Protein AF-A0A0M4ESG2-F1 (afdb_monomer_lite)

Structure (mmCIF, N/CA/C/O backbone):
data_AF-A0A0M4ESG2-F1
#
_entry.id   AF-A0A0M4ESG2-F1
#
loop_
_atom_site.group_PDB
_atom_site.id
_atom_site.type_symbol
_atom_site.label_atom_id
_atom_site.label_alt_id
_atom_site.label_comp_id
_atom_site.label_asym_id
_atom_site.label_entity_id
_atom_site.label_seq_id
_atom_site.pdbx_PDB_ins_code
_atom_site.Cartn_x
_atom_site.Cartn_y
_atom_site.Cartn_z
_atom_site.occupancy
_atom_site.B_iso_or_equiv
_atom_site.auth_seq_id
_atom_site.auth_comp_id
_atom_site.auth_asym_id
_atom_site.auth_atom_id
_atom_site.pdbx_PDB_model_num
ATOM 1 N N . ILE A 1 1 ? 15.791 10.654 15.278 1.00 38.22 1 ILE A N 1
ATOM 2 C CA . ILE A 1 1 ? 14.903 10.135 14.204 1.00 38.22 1 ILE A CA 1
ATOM 3 C C . ILE A 1 1 ? 14.78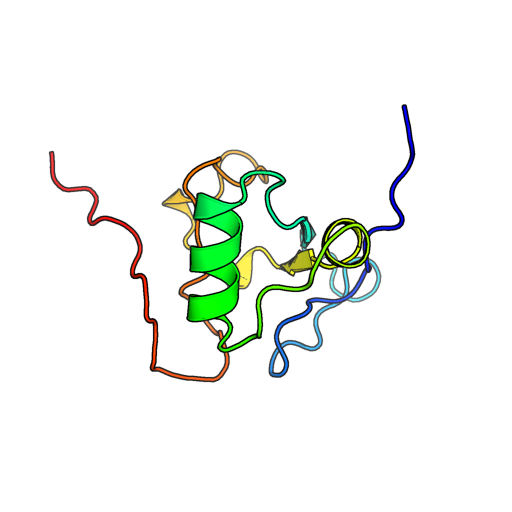4 8.626 14.420 1.00 38.22 1 ILE A C 1
ATOM 5 O O . ILE A 1 1 ? 15.783 7.936 14.260 1.00 38.22 1 ILE A O 1
ATOM 9 N N . LYS A 1 2 ? 13.644 8.116 14.912 1.00 37.34 2 LYS A N 1
ATOM 10 C CA . LYS A 1 2 ? 13.484 6.679 15.207 1.00 37.34 2 LYS A CA 1
ATOM 11 C C . LYS A 1 2 ? 13.513 5.900 13.882 1.00 37.34 2 LYS A C 1
ATOM 13 O O . LYS A 1 2 ? 12.599 6.045 13.074 1.00 37.34 2 LYS A O 1
ATOM 18 N N . LYS A 1 3 ? 14.583 5.136 13.628 1.00 41.34 3 LYS A N 1
ATOM 19 C CA . LYS A 1 3 ? 14.651 4.177 12.513 1.00 41.34 3 LYS A CA 1
ATOM 20 C C . LYS A 1 3 ? 13.642 3.068 12.815 1.00 41.34 3 LYS A C 1
ATOM 22 O O . LYS A 1 3 ? 13.893 2.229 13.667 1.00 41.34 3 LYS A O 1
ATOM 27 N N . LEU A 1 4 ? 12.473 3.131 12.190 1.00 54.91 4 LEU A N 1
ATOM 28 C CA . LEU A 1 4 ? 11.481 2.057 12.236 1.00 54.91 4 LEU A CA 1
ATOM 29 C C . LEU A 1 4 ? 11.946 0.947 11.279 1.00 54.91 4 LEU A C 1
ATOM 31 O O . LEU A 1 4 ? 12.351 1.253 10.156 1.00 54.91 4 LEU A O 1
ATOM 35 N N . ASN A 1 5 ? 11.935 -0.309 11.733 1.00 58.00 5 ASN A N 1
ATOM 36 C CA . ASN A 1 5 ? 12.375 -1.479 10.969 1.00 58.00 5 ASN A CA 1
ATOM 37 C C . ASN A 1 5 ? 11.338 -1.837 9.899 1.00 58.00 5 ASN A C 1
ATOM 39 O O . ASN A 1 5 ? 10.428 -2.625 10.133 1.00 58.00 5 ASN A O 1
ATOM 43 N N . ILE A 1 6 ? 11.483 -1.245 8.718 1.00 66.88 6 ILE A N 1
ATOM 44 C CA . ILE A 1 6 ? 10.637 -1.538 7.559 1.00 66.88 6 ILE A CA 1
ATOM 45 C C . ILE A 1 6 ? 10.908 -2.971 7.102 1.00 66.88 6 ILE A C 1
ATOM 47 O O . ILE A 1 6 ? 12.062 -3.344 6.901 1.00 66.88 6 ILE A O 1
ATOM 51 N N . ARG A 1 7 ? 9.855 -3.765 6.913 1.00 71.75 7 ARG A N 1
ATOM 52 C CA . ARG A 1 7 ? 9.937 -5.076 6.273 1.00 71.75 7 ARG A CA 1
ATOM 53 C C . ARG A 1 7 ? 10.421 -4.890 4.851 1.00 71.75 7 ARG A C 1
ATOM 55 O O . ARG A 1 7 ? 9.865 -4.115 4.081 1.00 71.75 7 ARG A O 1
ATOM 62 N N . GLU A 1 8 ? 11.421 -5.677 4.498 1.00 81.44 8 GLU A N 1
ATOM 63 C CA . GLU A 1 8 ? 11.983 -5.712 3.153 1.00 81.44 8 GLU A CA 1
ATOM 64 C C . GLU A 1 8 ? 11.164 -6.598 2.215 1.00 81.44 8 GLU A C 1
ATOM 66 O O . GLU A 1 8 ? 11.572 -6.847 1.096 1.00 81.44 8 GLU A O 1
ATOM 71 N N . THR A 1 9 ? 9.997 -7.082 2.632 1.00 85.44 9 THR A N 1
ATOM 72 C CA . THR A 1 9 ? 9.108 -7.914 1.814 1.00 85.44 9 THR A CA 1
ATOM 73 C C . THR A 1 9 ? 7.715 -7.311 1.809 1.00 85.44 9 THR A C 1
ATOM 75 O O . THR A 1 9 ? 7.255 -6.806 2.836 1.00 85.44 9 THR A O 1
ATOM 78 N N . CYS A 1 10 ? 7.051 -7.368 0.656 1.00 87.62 10 CYS A N 1
ATOM 79 C CA . CYS A 1 10 ? 5.684 -6.890 0.519 1.00 87.62 10 CYS A CA 1
ATOM 80 C C . CYS A 1 10 ? 4.741 -7.618 1.496 1.00 87.62 10 CYS A C 1
ATOM 82 O O . CYS A 1 10 ? 4.831 -8.830 1.672 1.00 87.62 10 CYS A O 1
ATOM 84 N N . CYS A 1 11 ? 3.830 -6.886 2.145 1.00 84.19 11 CYS A N 1
ATOM 85 C CA . CYS A 1 11 ? 2.863 -7.469 3.080 1.00 84.19 11 CYS A CA 1
ATOM 86 C C . CYS A 1 11 ? 1.644 -8.119 2.396 1.00 84.19 11 CYS A C 1
ATOM 88 O O . CYS A 1 11 ? 0.848 -8.780 3.070 1.00 84.19 11 CYS A O 1
ATOM 90 N N . VAL A 1 12 ? 1.500 -7.946 1.080 1.00 84.88 12 VAL A N 1
ATOM 91 C CA . VAL A 1 12 ? 0.440 -8.552 0.267 1.00 84.88 12 VAL A CA 1
ATOM 92 C C . VAL A 1 12 ? 0.685 -10.059 0.184 1.00 84.88 12 VAL A C 1
ATOM 94 O O . VAL A 1 12 ? 1.760 -10.487 -0.222 1.00 84.88 12 VAL A O 1
ATOM 97 N N . ALA A 1 13 ? -0.307 -10.876 0.547 1.00 78.00 13 ALA A N 1
ATOM 98 C CA . ALA A 1 13 ? -0.139 -12.330 0.661 1.00 78.00 13 ALA A CA 1
ATOM 99 C C . ALA A 1 13 ? 0.269 -13.003 -0.662 1.00 78.00 13 ALA A C 1
ATOM 101 O O . ALA A 1 13 ? 1.057 -13.950 -0.666 1.00 78.00 13 ALA A O 1
ATOM 102 N N . VAL A 1 14 ? -0.226 -12.484 -1.788 1.00 81.69 14 VAL A N 1
ATOM 103 C CA . VAL A 1 14 ? 0.125 -12.976 -3.128 1.00 81.69 14 VAL A CA 1
ATOM 104 C C . VAL A 1 14 ? 1.451 -12.425 -3.652 1.00 81.69 14 VAL A C 1
ATOM 106 O O . VAL A 1 14 ? 1.983 -12.932 -4.638 1.00 81.69 14 VAL A O 1
ATOM 109 N N . CYS A 1 15 ? 2.018 -11.408 -2.999 1.00 84.12 15 CYS A N 1
ATOM 110 C CA . CYS A 1 15 ? 3.240 -10.761 -3.446 1.00 84.12 15 CYS A CA 1
ATOM 111 C C . CYS A 1 15 ? 4.432 -11.207 -2.605 1.00 84.12 15 CYS A C 1
ATOM 113 O O . CYS A 1 15 ? 4.583 -10.844 -1.443 1.00 84.12 15 CYS A O 1
ATOM 115 N N . LYS A 1 16 ? 5.338 -11.959 -3.229 1.00 82.56 16 LYS A N 1
ATOM 116 C CA . LYS A 1 16 ? 6.586 -12.417 -2.597 1.00 82.56 16 LYS A CA 1
ATOM 117 C C . LYS A 1 16 ? 7.785 -11.519 -2.907 1.00 82.56 16 LYS A C 1
ATOM 119 O O . LYS A 1 16 ? 8.921 -11.935 -2.693 1.00 82.56 16 LYS A O 1
ATOM 124 N N . ARG A 1 17 ? 7.543 -10.312 -3.433 1.00 86.25 17 ARG A N 1
ATOM 125 C CA . ARG A 1 17 ? 8.615 -9.384 -3.807 1.00 86.25 17 ARG A CA 1
ATOM 126 C C . ARG A 1 17 ? 9.329 -8.846 -2.583 1.00 86.25 17 ARG A C 1
ATOM 128 O O . ARG A 1 17 ? 8.691 -8.447 -1.602 1.00 86.25 17 ARG A O 1
ATOM 135 N N . ASN A 1 18 ? 10.649 -8.785 -2.685 1.00 85.62 18 ASN A N 1
ATOM 136 C CA . ASN A 1 18 ? 11.517 -8.259 -1.648 1.00 85.62 18 ASN A CA 1
ATOM 137 C C . ASN A 1 18 ? 12.377 -7.103 -2.193 1.00 85.62 18 ASN A C 1
ATOM 139 O O . ASN A 1 18 ? 12.785 -7.110 -3.350 1.00 85.62 18 ASN A O 1
ATOM 143 N N . ARG A 1 19 ? 12.626 -6.081 -1.370 1.00 83.94 19 ARG A N 1
ATOM 144 C CA . ARG A 1 19 ? 13.441 -4.912 -1.727 1.00 83.94 19 ARG A CA 1
ATOM 145 C C . ARG A 1 19 ? 14.876 -5.291 -2.080 1.00 83.94 19 ARG A C 1
ATOM 147 O O . ARG A 1 19 ? 15.436 -4.683 -2.981 1.00 83.94 19 ARG A O 1
ATOM 154 N N . ASP A 1 20 ? 15.462 -6.246 -1.372 1.00 83.44 20 ASP A N 1
ATOM 155 C CA . ASP A 1 20 ? 16.846 -6.668 -1.592 1.00 83.44 20 ASP A CA 1
ATOM 156 C C . ASP A 1 20 ? 16.947 -7.611 -2.799 1.00 83.44 20 ASP A C 1
ATOM 158 O O . ASP A 1 20 ? 17.734 -7.385 -3.712 1.00 83.44 20 ASP A O 1
ATOM 162 N N . ARG A 1 21 ? 16.053 -8.606 -2.862 1.00 86.81 21 ARG A N 1
ATOM 163 C CA . ARG A 1 21 ? 16.033 -9.623 -3.925 1.00 86.81 21 ARG A CA 1
ATOM 164 C C . ARG A 1 21 ? 15.549 -9.095 -5.280 1.00 86.81 21 ARG A C 1
ATOM 166 O O . ARG A 1 21 ? 16.102 -9.466 -6.308 1.00 86.81 21 ARG A O 1
ATOM 173 N N . ASP A 1 22 ? 14.472 -8.313 -5.291 1.00 86.00 22 ASP A N 1
ATOM 174 C CA . ASP A 1 22 ? 13.767 -7.890 -6.511 1.00 86.00 22 ASP A CA 1
ATOM 175 C C . ASP A 1 22 ? 13.955 -6.394 -6.807 1.00 86.00 22 ASP A C 1
ATOM 177 O O . ASP A 1 22 ? 13.332 -5.870 -7.728 1.00 86.00 22 ASP A O 1
ATOM 181 N N . HIS A 1 23 ? 14.758 -5.680 -6.006 1.00 83.88 23 HIS A N 1
ATOM 182 C CA . HIS A 1 23 ? 14.930 -4.223 -6.093 1.00 83.88 23 HIS A CA 1
ATOM 183 C C . HIS A 1 23 ? 13.605 -3.437 -6.093 1.00 83.88 23 HIS A C 1
ATOM 185 O O . HIS A 1 23 ? 13.527 -2.324 -6.613 1.00 83.88 23 HIS A O 1
ATOM 191 N N . ALA A 1 24 ? 12.555 -4.007 -5.494 1.00 86.12 24 ALA A N 1
ATOM 192 C CA . ALA A 1 24 ? 11.230 -3.404 -5.463 1.00 86.12 24 ALA A CA 1
ATOM 193 C C . ALA A 1 24 ? 11.198 -2.188 -4.523 1.00 86.12 24 ALA A C 1
ATOM 195 O O . ALA A 1 24 ? 11.659 -2.272 -3.377 1.00 86.12 24 ALA A O 1
ATOM 196 N N . ASN A 1 25 ? 10.592 -1.073 -4.952 1.00 86.94 25 ASN A N 1
ATOM 197 C CA . ASN A 1 25 ? 10.349 0.044 -4.042 1.00 86.94 25 ASN A CA 1
ATOM 198 C C . ASN A 1 25 ? 9.201 -0.312 -3.104 1.00 86.94 25 ASN A C 1
ATOM 200 O O . ASN A 1 25 ? 8.051 -0.450 -3.516 1.00 86.94 25 ASN A O 1
ATOM 204 N N . LEU A 1 26 ? 9.531 -0.479 -1.826 1.00 86.12 26 LEU A N 1
ATOM 205 C CA . LEU A 1 26 ? 8.570 -0.736 -0.766 1.00 86.12 26 LEU A CA 1
ATOM 206 C C . LEU A 1 26 ? 8.173 0.575 -0.091 1.00 86.12 26 LEU A C 1
ATOM 208 O O . LEU A 1 26 ? 9.009 1.317 0.428 1.00 86.12 26 LEU A O 1
ATOM 212 N N . HIS A 1 27 ? 6.874 0.830 -0.056 1.00 85.88 27 HIS A N 1
ATOM 213 C CA . HIS A 1 27 ? 6.265 1.963 0.611 1.00 85.88 27 HIS A CA 1
ATOM 214 C C . HIS A 1 27 ? 5.647 1.517 1.927 1.00 85.88 27 HIS A C 1
ATOM 216 O O . HIS A 1 27 ? 4.883 0.554 1.988 1.00 85.88 27 HIS A O 1
ATOM 222 N N . ARG A 1 28 ? 5.990 2.231 2.997 1.00 83.69 28 ARG A N 1
ATOM 223 C CA . ARG A 1 28 ? 5.390 2.014 4.313 1.00 83.69 28 ARG A CA 1
ATOM 224 C C . ARG A 1 28 ? 3.917 2.372 4.307 1.00 83.69 28 ARG A C 1
ATOM 226 O O . ARG A 1 28 ? 3.496 3.264 3.569 1.00 83.69 28 ARG A O 1
ATOM 233 N N . LEU A 1 29 ? 3.190 1.755 5.231 1.00 80.94 29 LEU A N 1
ATOM 234 C CA . LEU A 1 29 ? 1.846 2.204 5.545 1.00 80.94 29 LEU A CA 1
ATOM 235 C C . LEU A 1 29 ? 1.851 3.649 6.069 1.00 80.94 29 LEU A C 1
ATOM 237 O O . LEU A 1 29 ? 2.793 4.080 6.747 1.00 80.94 29 LEU A O 1
ATOM 241 N N . PRO A 1 30 ? 0.802 4.414 5.742 1.00 78.81 30 PRO A N 1
ATOM 242 C CA . PRO A 1 30 ? 0.651 5.781 6.205 1.00 78.81 30 PRO A CA 1
ATOM 243 C C . PRO A 1 30 ? 0.426 5.826 7.719 1.00 78.81 30 PRO A C 1
ATOM 245 O O . PRO A 1 30 ? -0.313 5.021 8.277 1.00 78.81 30 PRO A O 1
ATOM 248 N N . SER A 1 31 ? 0.979 6.845 8.379 1.00 75.44 31 SER A N 1
ATOM 249 C CA . SER A 1 31 ? 0.673 7.140 9.790 1.00 75.44 31 SER A CA 1
ATOM 250 C C . SER A 1 31 ? -0.753 7.675 9.993 1.00 75.44 31 SER A C 1
ATOM 252 O O . SER A 1 31 ? -1.220 7.783 11.123 1.00 75.44 31 SER A O 1
ATOM 254 N N . ASN A 1 32 ? -1.433 8.058 8.908 1.00 81.19 32 ASN A N 1
ATOM 255 C CA . ASN A 1 32 ? -2.801 8.560 8.936 1.00 81.19 32 ASN A CA 1
ATOM 256 C C . ASN A 1 32 ? -3.776 7.394 9.097 1.00 81.19 32 ASN A C 1
ATOM 258 O O . ASN A 1 32 ? -3.999 6.658 8.137 1.00 81.19 32 ASN A O 1
ATOM 262 N N . LEU A 1 33 ? -4.408 7.290 10.267 1.00 82.81 33 LEU A N 1
ATOM 263 C CA . LEU A 1 33 ? -5.467 6.318 10.571 1.00 82.81 33 LEU A CA 1
ATOM 264 C C . LEU A 1 33 ? -6.526 6.187 9.458 1.00 82.81 33 LEU A C 1
ATOM 266 O O . LEU A 1 33 ? -6.765 5.068 9.017 1.00 82.81 33 LEU A O 1
ATOM 270 N N . PRO A 1 34 ? -7.094 7.280 8.908 1.00 84.12 34 PRO A N 1
ATOM 271 C CA . PRO A 1 34 ? -8.097 7.170 7.847 1.00 84.12 34 PRO A CA 1
ATOM 272 C C . PRO A 1 34 ? -7.570 6.511 6.567 1.00 84.12 34 PRO A C 1
ATOM 274 O O . PRO A 1 34 ? -8.271 5.725 5.937 1.00 84.12 34 PRO A O 1
ATOM 277 N N . LEU A 1 35 ? -6.334 6.826 6.162 1.00 83.94 35 LEU A N 1
ATOM 278 C CA . LEU A 1 35 ? -5.736 6.240 4.958 1.00 83.94 35 LEU A CA 1
ATOM 279 C C . LEU A 1 35 ? -5.326 4.791 5.208 1.00 83.94 35 LEU A C 1
ATOM 281 O O . LEU A 1 35 ? -5.524 3.929 4.361 1.00 83.94 35 LEU A O 1
ATOM 285 N N . LEU A 1 36 ? -4.794 4.528 6.395 1.00 84.06 36 LEU A N 1
ATOM 286 C CA . LEU A 1 36 ? -4.443 3.201 6.857 1.00 84.06 36 LEU A CA 1
ATOM 287 C C . LEU A 1 36 ? -5.655 2.261 6.849 1.00 84.06 36 LEU A C 1
ATOM 289 O O . LEU A 1 36 ? -5.533 1.133 6.379 1.00 84.06 36 LEU A O 1
ATOM 293 N N . THR A 1 37 ? -6.819 2.720 7.315 1.00 85.44 37 THR A N 1
ATOM 294 C CA . THR A 1 37 ? -8.066 1.947 7.252 1.00 85.44 37 THR A CA 1
ATOM 295 C C . T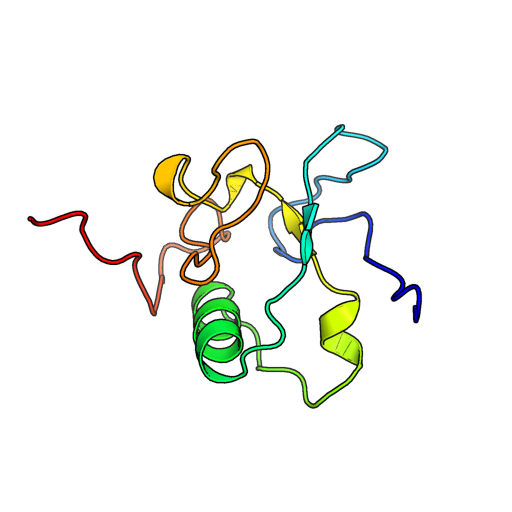HR A 1 37 ? -8.416 1.589 5.813 1.00 85.44 37 THR A C 1
ATOM 297 O O . THR A 1 37 ? -8.727 0.432 5.546 1.00 85.44 37 THR A O 1
ATOM 300 N N . LYS A 1 38 ? -8.279 2.534 4.870 1.00 86.94 38 LYS A N 1
ATOM 301 C CA . LYS A 1 38 ? -8.494 2.260 3.439 1.00 86.94 38 LYS A CA 1
ATOM 302 C C . LYS A 1 38 ? -7.513 1.221 2.901 1.00 86.94 38 LYS A C 1
ATOM 304 O O . LYS A 1 38 ? -7.925 0.312 2.195 1.00 86.94 38 LYS A O 1
ATOM 309 N N . TRP A 1 39 ? -6.232 1.318 3.262 1.00 87.25 39 TRP A N 1
ATOM 310 C CA . TRP A 1 39 ? -5.228 0.324 2.867 1.00 87.25 39 TRP A CA 1
ATOM 311 C C . TRP A 1 39 ? -5.562 -1.056 3.411 1.00 87.25 39 TRP A C 1
ATOM 313 O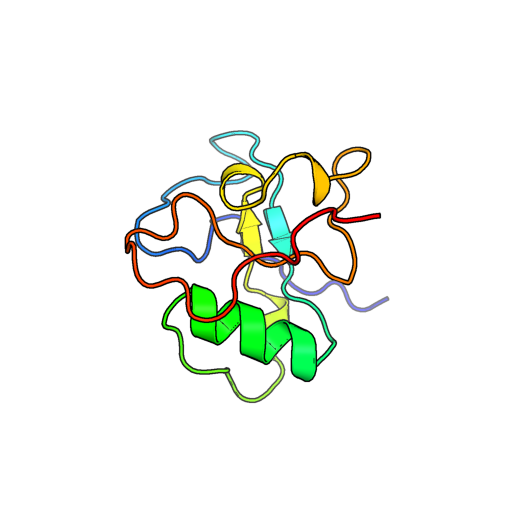 O . TRP A 1 39 ? -5.516 -2.025 2.669 1.00 87.25 39 TRP A O 1
ATOM 323 N N . CYS A 1 40 ? -5.894 -1.149 4.696 1.00 86.06 40 CYS A N 1
ATOM 324 C CA . CYS A 1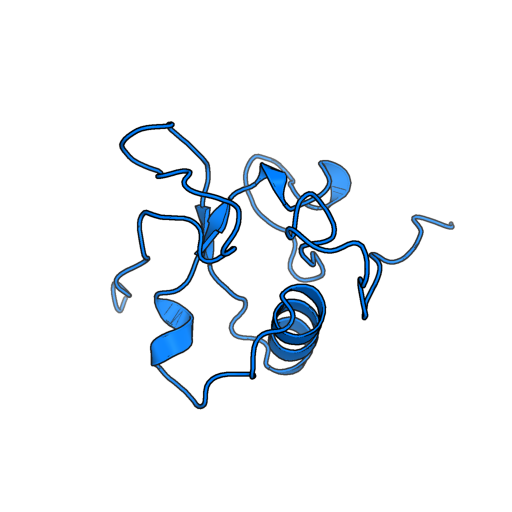 40 ? -6.218 -2.418 5.334 1.00 86.06 40 CYS A CA 1
ATOM 325 C C . CYS A 1 40 ? -7.467 -3.042 4.710 1.00 86.06 40 CYS A C 1
ATOM 327 O O . CYS A 1 40 ? -7.434 -4.218 4.366 1.00 86.06 40 CYS A O 1
ATOM 329 N N . ALA A 1 41 ? -8.510 -2.249 4.467 1.00 86.62 41 ALA A N 1
ATOM 330 C CA . ALA A 1 41 ? -9.701 -2.705 3.764 1.00 86.62 41 ALA A CA 1
ATOM 331 C C . ALA A 1 41 ? -9.385 -3.191 2.339 1.00 86.62 41 ALA A C 1
ATOM 333 O O . ALA A 1 41 ? -9.820 -4.274 1.964 1.00 86.62 41 ALA A O 1
ATOM 334 N N . ASN A 1 42 ? -8.553 -2.463 1.586 1.00 86.06 42 ASN A N 1
ATOM 335 C CA . ASN A 1 42 ? -8.108 -2.890 0.256 1.00 86.06 42 ASN A CA 1
ATOM 336 C C . ASN A 1 42 ? -7.215 -4.125 0.276 1.00 86.06 42 ASN A C 1
ATOM 338 O O . ASN A 1 42 ? -7.129 -4.803 -0.726 1.00 86.06 42 ASN A O 1
ATOM 342 N N . LEU A 1 43 ? -6.513 -4.400 1.369 1.00 82.25 43 LEU A N 1
ATOM 343 C CA . LEU A 1 43 ? -5.673 -5.591 1.515 1.00 82.25 43 LEU A CA 1
ATOM 344 C C . LEU A 1 43 ? -6.433 -6.754 2.162 1.00 82.25 43 LEU A C 1
ATOM 346 O O . LEU A 1 43 ? -5.806 -7.760 2.498 1.00 82.25 43 LEU A O 1
ATOM 350 N N . GLN A 1 44 ? -7.729 -6.566 2.448 1.00 82.12 44 GLN A N 1
ATOM 351 C CA . GLN A 1 44 ? -8.552 -7.444 3.282 1.00 82.12 44 GLN A CA 1
ATOM 352 C C . GLN A 1 44 ? -7.849 -7.851 4.588 1.00 82.12 44 GLN A C 1
ATOM 354 O O . GLN A 1 44 ? -7.933 -8.981 5.071 1.00 82.12 44 GLN A O 1
ATOM 359 N N . ARG A 1 45 ? -7.118 -6.904 5.177 1.00 77.50 45 ARG A N 1
ATOM 360 C CA . ARG A 1 45 ? -6.430 -7.061 6.454 1.00 77.50 45 ARG A CA 1
ATOM 361 C C . ARG A 1 45 ? -7.173 -6.312 7.548 1.00 77.50 45 ARG A C 1
ATOM 363 O O . ARG A 1 45 ? -7.712 -5.230 7.335 1.00 77.50 45 ARG A O 1
ATOM 370 N N . ALA A 1 46 ? -7.133 -6.862 8.756 1.00 74.44 46 ALA A N 1
ATOM 371 C CA . ALA A 1 46 ? -7.536 -6.124 9.944 1.00 74.44 46 ALA A CA 1
ATOM 372 C C . ALA A 1 46 ? -6.577 -4.946 10.157 1.00 74.44 46 ALA A C 1
ATOM 374 O O . ALA A 1 46 ? -5.368 -5.133 10.019 1.00 74.44 46 ALA A O 1
ATOM 375 N N . VAL A 1 47 ? -7.109 -3.767 10.501 1.00 72.44 47 VAL A N 1
ATOM 376 C CA . VAL A 1 47 ? -6.307 -2.601 10.905 1.00 72.44 47 VAL A CA 1
ATOM 377 C C . VAL A 1 47 ? -5.566 -2.969 12.191 1.00 72.44 47 VAL A C 1
ATOM 379 O O . VAL A 1 47 ? -6.218 -3.160 13.214 1.00 72.44 47 VAL A O 1
ATOM 382 N N . PRO A 1 48 ? -4.229 -3.115 12.178 1.00 66.50 48 PRO A N 1
ATOM 383 C CA . PRO A 1 48 ? -3.502 -3.454 13.392 1.00 66.50 48 PRO A CA 1
ATOM 384 C C . PRO A 1 48 ? -3.511 -2.284 14.380 1.00 66.50 48 PRO A C 1
ATOM 386 O O . PRO A 1 48 ? -3.234 -1.146 14.003 1.00 66.50 48 PRO A O 1
ATOM 389 N N . ASP A 1 49 ? -3.731 -2.568 15.661 1.00 59.41 49 ASP A N 1
ATOM 390 C CA . ASP A 1 49 ? -3.591 -1.573 16.722 1.00 59.41 49 ASP A CA 1
ATOM 391 C C . ASP A 1 49 ? -2.104 -1.245 16.975 1.00 59.41 49 ASP A C 1
ATOM 393 O O . ASP A 1 49 ? -1.340 -2.026 17.552 1.00 59.41 49 ASP A O 1
ATOM 397 N N . GLY A 1 50 ? -1.664 -0.061 16.539 1.00 60.16 50 GLY A N 1
ATOM 398 C CA . GLY A 1 50 ? -0.417 0.564 16.992 1.00 60.16 50 GLY A CA 1
ATOM 399 C C . GLY A 1 50 ? 0.864 0.238 16.205 1.00 60.16 50 GLY A C 1
ATOM 400 O O . GLY A 1 50 ? 0.896 0.222 14.976 1.00 60.16 50 GLY A O 1
ATOM 401 N N . ILE A 1 51 ? 1.976 0.064 16.938 1.00 55.31 51 ILE A N 1
ATOM 402 C CA . ILE A 1 51 ? 3.371 0.164 16.445 1.00 55.31 51 ILE A CA 1
ATOM 403 C C . ILE A 1 51 ? 3.722 -0.870 15.352 1.00 55.31 51 ILE A C 1
ATOM 405 O O . ILE A 1 51 ? 4.639 -0.648 14.561 1.00 55.31 51 ILE A O 1
ATOM 409 N N . LYS A 1 52 ? 2.981 -1.983 15.264 1.00 56.47 52 LYS A N 1
ATOM 410 C CA . LYS A 1 52 ? 3.269 -3.092 14.336 1.00 56.47 52 LYS A CA 1
ATOM 411 C C . LYS A 1 52 ? 3.129 -2.708 12.856 1.00 56.47 52 LYS A C 1
ATOM 413 O O . LYS A 1 52 ? 3.810 -3.293 12.020 1.00 56.47 52 LYS A O 1
ATOM 418 N N . LEU A 1 53 ? 2.318 -1.697 12.541 1.00 60.69 53 LEU A N 1
ATOM 419 C CA . LEU A 1 53 ? 2.106 -1.203 11.175 1.00 60.69 53 LEU A CA 1
ATOM 420 C C . LEU A 1 53 ? 3.282 -0.452 10.577 1.00 60.69 53 LEU A C 1
ATOM 422 O O . LEU A 1 53 ? 3.476 -0.484 9.365 1.00 60.69 53 LEU A O 1
ATOM 426 N N . PHE A 1 54 ? 4.075 0.220 11.410 1.00 61.09 54 PHE A N 1
ATOM 427 C CA . PHE A 1 54 ? 5.212 1.000 10.923 1.00 61.09 54 PHE A CA 1
ATOM 428 C C . PHE A 1 54 ? 6.290 0.135 10.261 1.00 61.09 54 PHE A C 1
ATOM 430 O O . PHE A 1 54 ? 7.160 0.669 9.566 1.00 61.09 54 PHE A O 1
ATOM 437 N N . ASN A 1 55 ? 6.219 -1.179 10.479 1.00 69.00 55 ASN A N 1
ATOM 438 C CA . ASN A 1 55 ? 7.128 -2.149 9.905 1.00 69.00 55 ASN A CA 1
ATOM 439 C C . ASN A 1 55 ? 6.569 -2.792 8.631 1.00 69.00 55 ASN A C 1
ATOM 441 O O . ASN A 1 55 ? 7.355 -3.298 7.845 1.00 69.00 55 ASN A O 1
ATOM 445 N N . ASP A 1 56 ? 5.260 -2.797 8.379 1.00 80.94 56 ASP A N 1
ATOM 446 C CA . ASP A 1 56 ? 4.734 -3.385 7.144 1.00 80.94 56 ASP A CA 1
ATOM 447 C C . ASP A 1 56 ? 4.974 -2.440 5.946 1.00 80.94 56 ASP A C 1
ATOM 449 O O . ASP A 1 56 ? 5.018 -1.210 6.073 1.00 80.94 56 ASP A O 1
ATOM 453 N N . ALA A 1 57 ? 5.172 -3.024 4.763 1.00 84.88 57 ALA A N 1
ATOM 454 C CA . ALA A 1 57 ? 5.438 -2.276 3.542 1.00 84.88 57 ALA A CA 1
ATOM 455 C C . ALA A 1 57 ? 4.830 -2.962 2.315 1.00 84.88 57 ALA A C 1
ATOM 457 O O . ALA A 1 57 ? 4.681 -4.183 2.273 1.00 84.88 57 ALA A O 1
ATOM 458 N N . ILE A 1 58 ? 4.484 -2.169 1.306 1.00 87.00 58 ILE A N 1
ATOM 459 C CA . ILE A 1 58 ? 3.847 -2.618 0.066 1.00 87.00 58 ILE A CA 1
ATOM 460 C C . ILE A 1 58 ? 4.696 -2.174 -1.109 1.00 87.00 58 ILE A C 1
ATOM 462 O O . ILE A 1 58 ? 5.156 -1.037 -1.137 1.00 87.00 58 ILE A O 1
ATOM 466 N N . CYS A 1 59 ? 4.920 -3.063 -2.074 1.00 89.25 59 CYS A N 1
ATOM 467 C CA . CYS A 1 59 ? 5.700 -2.705 -3.251 1.00 89.25 59 CYS A CA 1
ATOM 468 C C . CYS A 1 59 ? 4.913 -1.827 -4.226 1.00 89.25 59 CYS A C 1
ATOM 470 O O . CYS A 1 59 ? 3.690 -1.909 -4.314 1.00 89.25 59 CYS A O 1
ATOM 472 N N . GLU A 1 60 ? 5.640 -0.997 -4.966 1.00 88.50 60 GLU A N 1
ATOM 473 C CA . GLU A 1 60 ? 5.096 -0.029 -5.920 1.00 88.50 60 GLU A CA 1
ATOM 474 C C . GLU A 1 60 ? 4.126 -0.641 -6.942 1.00 88.50 60 GLU A C 1
ATOM 476 O O . GLU A 1 60 ? 3.165 0.008 -7.321 1.00 88.50 60 GLU A O 1
ATOM 481 N N . VAL A 1 61 ? 4.275 -1.918 -7.307 1.00 88.19 61 VAL A N 1
ATOM 482 C CA . VAL A 1 61 ? 3.376 -2.575 -8.277 1.00 88.19 61 VAL A CA 1
ATOM 483 C C . VAL A 1 61 ? 1.941 -2.786 -7.806 1.00 88.19 61 VAL A C 1
ATOM 485 O O . VAL A 1 61 ? 1.089 -3.134 -8.618 1.00 88.19 61 VAL A O 1
ATOM 488 N N . HIS A 1 62 ? 1.661 -2.591 -6.518 1.00 88.44 62 HIS A N 1
ATOM 489 C CA . HIS A 1 62 ? 0.286 -2.595 -6.014 1.00 88.44 62 HIS A CA 1
ATOM 490 C C . HIS A 1 62 ? -0.396 -1.232 -6.112 1.00 88.44 62 HIS A C 1
ATOM 492 O O . HIS A 1 62 ? -1.582 -1.102 -5.803 1.00 88.44 62 HIS A O 1
ATOM 498 N N . PHE A 1 63 ? 0.348 -0.216 -6.531 1.00 87.94 63 PHE A N 1
ATOM 499 C CA . PHE A 1 63 ? -0.139 1.133 -6.725 1.00 87.94 63 PHE A CA 1
ATOM 500 C C . PHE A 1 63 ? -0.141 1.459 -8.210 1.00 87.94 63 PHE A C 1
ATOM 502 O O . PHE A 1 63 ? 0.707 1.001 -8.972 1.00 87.94 63 PHE A O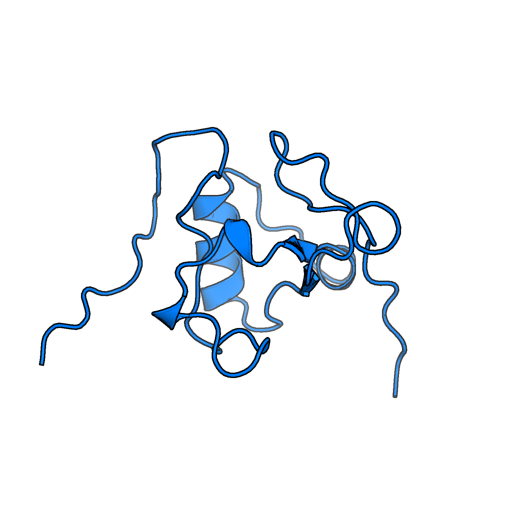 1
ATOM 509 N N . GLU A 1 64 ? -1.100 2.277 -8.621 1.00 85.12 64 GLU A N 1
ATOM 510 C CA . GLU A 1 64 ? -1.055 2.865 -9.951 1.00 85.12 64 GLU A CA 1
ATOM 511 C C . GLU A 1 64 ? 0.084 3.889 -10.052 1.00 85.12 64 GLU A C 1
ATOM 513 O O . GLU A 1 64 ? 0.427 4.555 -9.073 1.00 85.12 64 GLU A O 1
ATOM 518 N N . ASP A 1 65 ? 0.626 4.080 -11.254 1.00 82.88 65 ASP A N 1
ATOM 519 C CA . ASP A 1 65 ? 1.727 5.021 -11.506 1.00 82.88 65 ASP A CA 1
ATOM 520 C C . ASP A 1 65 ? 1.377 6.458 -11.069 1.00 82.88 65 ASP A C 1
ATOM 522 O O . ASP A 1 65 ? 2.188 7.166 -10.480 1.00 82.88 65 ASP A O 1
ATOM 526 N N . ARG A 1 66 ? 0.100 6.852 -11.190 1.00 83.25 66 ARG A N 1
ATOM 527 C CA . ARG A 1 66 ? -0.411 8.149 -10.703 1.00 83.25 66 ARG A CA 1
ATOM 528 C C . ARG A 1 66 ? -0.260 8.365 -9.196 1.00 83.25 66 ARG A C 1
ATOM 530 O O . ARG A 1 66 ? -0.216 9.504 -8.735 1.00 83.25 66 ARG A O 1
ATOM 537 N N . CYS A 1 67 ? -0.212 7.287 -8.422 1.00 85.75 67 CYS A N 1
ATOM 538 C CA . CYS A 1 67 ? 0.019 7.332 -6.984 1.00 85.75 67 CYS A CA 1
ATOM 539 C C . CYS A 1 67 ? 1.507 7.424 -6.631 1.00 85.75 67 CYS A C 1
ATOM 541 O O . CYS A 1 67 ? 1.842 7.717 -5.481 1.00 85.75 67 CYS A O 1
ATOM 543 N N . LEU A 1 68 ? 2.387 7.160 -7.596 1.00 85.62 68 LEU A N 1
ATOM 544 C CA . LEU A 1 68 ? 3.831 7.068 -7.448 1.00 85.62 68 LEU A CA 1
ATOM 545 C C . LEU A 1 68 ? 4.499 8.236 -8.177 1.00 85.62 68 LEU A C 1
ATOM 547 O O . LEU A 1 68 ? 4.855 8.163 -9.346 1.00 85.62 68 LEU A O 1
ATOM 551 N N . ARG A 1 69 ? 4.758 9.330 -7.463 1.00 82.62 69 ARG A N 1
ATOM 552 C CA . ARG A 1 69 ? 5.489 10.473 -8.021 1.00 82.62 69 ARG A CA 1
ATOM 553 C C . ARG A 1 69 ? 6.965 10.372 -7.653 1.00 82.62 69 ARG A C 1
ATOM 555 O O . ARG A 1 69 ? 7.318 10.491 -6.482 1.00 82.62 69 ARG A O 1
ATOM 562 N N . ASN A 1 70 ? 7.854 10.186 -8.632 1.00 80.44 70 ASN A N 1
ATOM 563 C CA . ASN A 1 70 ? 9.309 10.088 -8.411 1.00 80.44 70 ASN A CA 1
ATOM 564 C C . ASN A 1 70 ? 9.704 9.019 -7.370 1.00 80.44 70 ASN A C 1
ATOM 566 O O . ASN A 1 70 ? 10.478 9.299 -6.452 1.00 80.44 70 ASN A O 1
ATOM 570 N N . LYS A 1 71 ? 9.144 7.803 -7.470 1.00 75.12 71 LYS A N 1
ATOM 571 C CA . LYS A 1 71 ? 9.347 6.715 -6.487 1.00 75.12 71 LYS A CA 1
ATOM 572 C C . LYS A 1 71 ? 8.927 7.086 -5.057 1.00 75.12 71 LYS A C 1
ATOM 574 O O . LYS A 1 71 ? 9.400 6.495 -4.086 1.00 75.12 71 LYS A O 1
ATOM 579 N N . ARG A 1 72 ? 8.058 8.087 -4.893 1.00 80.38 72 ARG A N 1
ATOM 580 C CA . ARG A 1 72 ? 7.417 8.428 -3.622 1.00 80.38 72 ARG A CA 1
ATOM 581 C C . ARG A 1 72 ? 5.923 8.246 -3.766 1.00 80.38 72 ARG A C 1
ATOM 583 O O . ARG A 1 72 ? 5.311 8.728 -4.713 1.00 80.38 72 ARG A O 1
ATOM 590 N N . LEU A 1 73 ? 5.358 7.560 -2.788 1.00 83.44 73 LEU A N 1
ATOM 591 C CA . LEU A 1 73 ? 3.936 7.325 -2.733 1.00 83.44 73 LEU A CA 1
ATOM 592 C C . LEU A 1 73 ? 3.210 8.561 -2.200 1.00 83.44 73 LEU A C 1
ATOM 594 O O . LEU A 1 73 ? 3.616 9.146 -1.190 1.00 83.44 73 LEU A O 1
ATOM 598 N N . GLU A 1 74 ? 2.143 8.946 -2.885 1.00 84.31 74 GLU A N 1
ATOM 599 C CA . GLU A 1 74 ? 1.296 10.064 -2.497 1.00 84.31 74 GLU A CA 1
ATOM 600 C C . GLU A 1 74 ? 0.529 9.788 -1.196 1.00 84.31 74 GLU A C 1
ATOM 602 O O . GLU A 1 74 ? 0.146 8.665 -0.875 1.00 84.31 74 GLU A O 1
ATOM 607 N N . LYS A 1 75 ? 0.238 10.853 -0.444 1.00 77.50 75 LYS A N 1
ATOM 608 C CA . LYS A 1 75 ? -0.466 10.781 0.855 1.00 77.50 75 LYS A CA 1
ATOM 609 C C . LYS A 1 75 ? -1.939 10.356 0.766 1.00 77.50 75 LYS A C 1
ATOM 611 O O . LYS A 1 75 ? -2.588 10.218 1.797 1.00 77.50 75 LYS A O 1
ATOM 616 N N . TRP A 1 76 ? -2.472 10.225 -0.443 1.00 82.88 76 TRP A N 1
ATOM 617 C CA . TRP A 1 76 ? -3.830 9.768 -0.751 1.00 82.88 76 TRP A CA 1
ATOM 618 C C . TRP A 1 76 ? -3.827 8.446 -1.525 1.00 82.88 76 TRP A C 1
ATOM 620 O O . TRP A 1 76 ? -4.892 7.894 -1.787 1.00 82.88 76 TRP A O 1
ATOM 630 N N . ALA A 1 77 ? -2.646 7.941 -1.885 1.00 86.12 77 ALA A N 1
ATOM 631 C CA . ALA A 1 77 ? -2.515 6.689 -2.596 1.00 86.12 77 ALA A CA 1
ATOM 632 C C . ALA A 1 77 ? -3.029 5.534 -1.743 1.00 86.12 77 ALA A C 1
ATOM 634 O O . ALA A 1 77 ? -2.770 5.477 -0.539 1.00 86.12 77 ALA A O 1
ATOM 635 N N . VAL A 1 78 ? -3.709 4.594 -2.385 1.00 87.62 78 VAL A N 1
ATOM 636 C CA . VAL A 1 78 ? -4.149 3.331 -1.799 1.00 87.62 78 VAL A CA 1
ATOM 637 C C . VAL A 1 78 ? -3.765 2.199 -2.748 1.00 87.62 78 VAL A C 1
ATOM 639 O O . VAL A 1 78 ? -3.756 2.419 -3.961 1.00 87.62 78 VAL A O 1
ATOM 642 N N . PRO A 1 79 ? -3.386 1.019 -2.232 1.00 86.06 79 PRO A N 1
ATOM 643 C CA . PRO A 1 79 ? -3.064 -0.103 -3.090 1.00 86.06 79 PRO A CA 1
ATOM 644 C C . PRO A 1 79 ? -4.379 -0.631 -3.667 1.00 86.06 79 PRO A C 1
ATOM 646 O O . PRO A 1 79 ? -5.318 -0.903 -2.920 1.00 86.06 79 PRO A O 1
ATOM 649 N N . THR A 1 80 ? -4.473 -0.702 -4.986 1.00 85.38 80 THR A N 1
ATOM 650 C CA . THR A 1 80 ? -5.663 -1.179 -5.716 1.00 85.38 80 THR A CA 1
ATOM 651 C C . THR A 1 80 ? -5.311 -2.245 -6.741 1.00 85.38 80 THR A C 1
ATOM 653 O O . THR A 1 80 ? -6.197 -2.926 -7.243 1.00 85.38 80 THR A O 1
ATOM 656 N N . LEU A 1 81 ? -4.022 -2.412 -7.047 1.00 82.12 81 LEU A N 1
ATOM 657 C CA . LEU A 1 81 ? -3.537 -3.345 -8.050 1.00 82.12 81 LEU A CA 1
ATOM 658 C C . LEU A 1 81 ? -2.947 -4.595 -7.402 1.00 82.12 81 LEU A C 1
ATOM 660 O O . LEU A 1 81 ? -2.265 -4.534 -6.378 1.00 82.12 81 LEU A O 1
ATOM 664 N N . LEU A 1 82 ? -3.151 -5.743 -8.050 1.00 79.88 82 LEU A N 1
ATOM 665 C CA . LEU A 1 82 ? -2.467 -7.005 -7.738 1.00 79.88 82 LEU A CA 1
ATOM 666 C C . LEU A 1 82 ? -2.547 -7.417 -6.255 1.00 79.88 82 LEU A C 1
ATOM 668 O O . LEU A 1 82 ? -1.613 -8.008 -5.718 1.00 79.88 82 LEU A O 1
ATOM 672 N N . LEU A 1 83 ? -3.647 -7.100 -5.576 1.00 81.38 83 LEU A N 1
ATOM 673 C CA . LEU A 1 83 ? -3.838 -7.385 -4.149 1.00 81.38 83 LEU A CA 1
ATOM 674 C C . LEU A 1 83 ? -4.035 -8.884 -3.864 1.00 81.38 83 LEU A C 1
ATOM 676 O O . LEU A 1 83 ? -3.903 -9.329 -2.725 1.00 81.38 83 LEU A O 1
ATOM 680 N N . GLY A 1 84 ? -4.288 -9.673 -4.912 1.00 76.25 84 GLY A N 1
ATOM 681 C CA . GLY A 1 84 ? -4.587 -11.102 -4.812 1.00 76.25 84 GLY A CA 1
ATOM 682 C C . GLY A 1 84 ? -6.070 -11.413 -4.681 1.00 76.25 84 GLY A C 1
ATOM 683 O O . GLY A 1 84 ? -6.429 -12.574 -4.523 1.00 76.25 84 GLY A O 1
ATOM 684 N N . HIS A 1 85 ? -6.902 -10.381 -4.750 1.00 78.69 85 HIS A N 1
ATOM 685 C CA . HIS A 1 85 ? -8.350 -10.451 -4.793 1.00 78.69 85 HIS A CA 1
ATOM 686 C C . HIS A 1 85 ? -8.872 -9.287 -5.645 1.00 78.69 85 HIS A C 1
ATOM 688 O O . HIS A 1 85 ? -8.212 -8.251 -5.758 1.00 78.69 85 HIS A O 1
ATOM 694 N N . ASP A 1 86 ? -10.057 -9.463 -6.224 1.00 73.94 86 ASP A N 1
ATOM 695 C CA . ASP A 1 86 ? -10.746 -8.440 -7.024 1.00 73.94 86 ASP A CA 1
ATOM 696 C C . ASP A 1 86 ? -11.633 -7.516 -6.168 1.00 73.94 86 ASP A C 1
ATOM 698 O O . ASP A 1 86 ? -12.145 -6.503 -6.640 1.00 73.94 86 ASP A O 1
ATOM 702 N N . ASP A 1 87 ? -11.795 -7.842 -4.884 1.00 76.81 87 ASP A N 1
ATOM 703 C CA . ASP A 1 87 ? -12.626 -7.099 -3.936 1.00 76.81 87 ASP A CA 1
ATOM 704 C C . ASP A 1 87 ? -11.876 -5.882 -3.367 1.00 76.81 87 ASP A C 1
ATOM 706 O O . ASP A 1 87 ? -11.284 -5.930 -2.289 1.00 76.81 87 ASP A O 1
ATOM 710 N N . VAL A 1 88 ? -11.822 -4.791 -4.131 1.00 79.81 88 VAL A N 1
ATOM 711 C CA . VAL A 1 88 ? -11.199 -3.534 -3.689 1.00 79.81 88 VAL A CA 1
ATOM 712 C C . VAL A 1 88 ? -12.257 -2.645 -3.036 1.00 79.81 88 VAL A C 1
ATOM 714 O O . VAL A 1 88 ? -13.006 -1.952 -3.720 1.00 79.81 88 VAL A O 1
ATOM 717 N N . ALA A 1 89 ? -12.292 -2.632 -1.702 1.00 79.50 89 ALA A N 1
ATOM 718 C CA . ALA A 1 89 ? -13.267 -1.853 -0.931 1.00 79.50 89 ALA A CA 1
ATOM 719 C C . ALA A 1 89 ? -13.193 -0.334 -1.192 1.00 79.50 89 ALA A C 1
ATOM 721 O O . ALA A 1 89 ? -14.214 0.353 -1.201 1.00 79.50 89 ALA A O 1
ATOM 722 N N . TYR A 1 90 ? -11.987 0.201 -1.398 1.00 81.31 90 TYR A N 1
ATOM 723 C CA . TYR A 1 90 ? -11.737 1.616 -1.666 1.00 81.31 90 TYR A CA 1
ATOM 724 C C . TYR A 1 90 ? -10.942 1.783 -2.964 1.00 81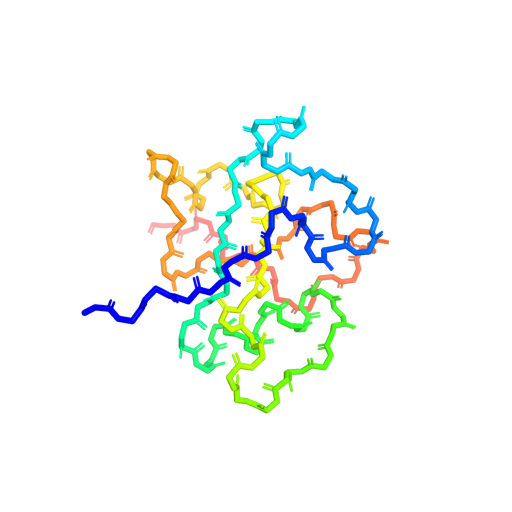.31 90 TYR A C 1
ATOM 726 O O . TYR A 1 90 ? -9.704 1.787 -2.933 1.00 81.31 90 TYR A O 1
ATOM 734 N N . PRO A 1 91 ? -11.617 1.953 -4.112 1.00 78.19 91 PRO A N 1
ATOM 735 C CA . PRO A 1 91 ? -10.936 2.303 -5.346 1.00 78.19 91 PRO A CA 1
ATOM 736 C C . PRO A 1 91 ? -10.274 3.680 -5.219 1.00 78.19 91 PRO A C 1
ATOM 738 O O . PRO A 1 91 ? -10.702 4.547 -4.448 1.00 78.19 91 PRO A O 1
ATOM 741 N N . LEU A 1 92 ? -9.203 3.883 -5.983 1.00 76.50 92 LEU A N 1
ATOM 742 C CA . LEU A 1 92 ? -8.588 5.197 -6.119 1.00 76.50 92 LEU A CA 1
ATOM 743 C C . LEU A 1 92 ? -9.622 6.173 -6.699 1.00 76.50 92 LEU A C 1
ATOM 745 O O . LEU A 1 92 ? -10.347 5.783 -7.617 1.00 76.50 92 LEU A O 1
ATOM 749 N N . PRO A 1 93 ? -9.685 7.428 -6.213 1.00 68.38 93 PRO A N 1
ATOM 750 C CA . PRO A 1 93 ? -10.568 8.423 -6.810 1.00 68.38 93 PRO A CA 1
ATOM 751 C C . PRO A 1 93 ? -10.261 8.511 -8.308 1.00 68.38 93 PRO A C 1
ATOM 753 O O . PRO A 1 93 ? -9.085 8.545 -8.693 1.00 68.38 93 PRO A O 1
ATOM 756 N N . THR A 1 94 ? -11.288 8.476 -9.161 1.00 61.50 94 THR A N 1
ATOM 757 C CA . THR A 1 94 ? -11.095 8.730 -10.589 1.00 61.50 94 THR A CA 1
ATOM 758 C C . THR A 1 94 ? -10.435 10.101 -10.728 1.00 61.50 94 THR A C 1
ATOM 760 O O . THR A 1 94 ? -10.751 11.016 -9.961 1.00 61.50 94 THR A O 1
ATOM 763 N N . PRO A 1 95 ? -9.449 10.258 -11.626 1.00 57.94 95 PRO A N 1
ATOM 764 C CA . PRO A 1 95 ? -8.902 11.566 -11.929 1.00 57.94 95 PRO A CA 1
ATOM 765 C C . PRO A 1 95 ? -9.934 12.291 -12.798 1.00 57.94 95 PRO A C 1
ATOM 767 O O . PRO A 1 95 ? -9.744 12.453 -13.996 1.00 57.94 95 PRO A O 1
ATOM 770 N N . GLU A 1 96 ? -11.079 12.631 -12.217 1.00 48.59 96 GLU A N 1
ATOM 771 C CA . GLU A 1 96 ? -12.076 13.470 -12.859 1.00 48.59 96 GLU A CA 1
ATOM 772 C C . GLU A 1 96 ? -11.926 14.895 -12.319 1.00 48.59 96 GLU A C 1
ATOM 774 O O . GLU A 1 96 ? -12.261 15.175 -11.168 1.00 48.59 96 GLU A O 1
ATOM 779 N N . GLN A 1 97 ? -11.442 15.740 -13.243 1.00 40.75 97 GLN A N 1
ATOM 780 C CA . GLN A 1 97 ? -11.446 17.210 -13.319 1.00 40.75 97 GLN A CA 1
ATOM 781 C C . GLN A 1 97 ? -10.226 17.960 -12.768 1.00 40.75 97 GLN A C 1
ATOM 783 O O . GLN A 1 97 ? -10.098 18.153 -11.541 1.00 40.75 97 GLN A O 1
#

pLDDT: mean 77.54, std 12.08, range [37.34, 89.25]

Sequence (97 aa):
IKKLNIRETCCVAVCKRNRDRDHANLHRLPSNLPLLTKWCANLQRAVPDGIKLFNDAICEVHFEDRCLRNKRLEKWAVPTLLLGHDDVAYPLPTPEQ

Secondary structure (DSSP, 8-state):
-------SB-SSTT---BTTTS---EEEPPS-HHHHHHHHHHTT-----SGGGGG-EEEGGGS-GGGEETTEE-TT----SS-SSS--SSPPPP---

Organism: Drosophila busckii (NCBI:txid30019)

Foldseek 3Di:
DDPQAAAQAAPQPQGGDGCVPNVFLWDAQDPDPVLLVLQCQQLVHDSDPDDPRRHHTHTPQQWDVVQQDPSDGHPNTHRNPPSVDNPRVDDRPPPDD

Radius of gyration: 12.84 Å; chains: 1; bounding box: 30×30×30 Å

InterPro domains:
  IPR006612 THAP-type zinc finger [PF05485] (10-81)
  IPR006612 THAP-type zinc finger [PS50950] (6-82)
  IPR006612 THAP-type zinc finger [SM00692] (26-87)
  IPR006612 THAP-type zinc finger [SM00980] (8-88)